Protein AF-A0A523H9K1-F1 (afdb_monomer_lite)

Structure (mmCIF, N/CA/C/O backbone):
data_AF-A0A523H9K1-F1
#
_entry.id   AF-A0A523H9K1-F1
#
loop_
_atom_site.group_PDB
_atom_site.id
_atom_site.type_symbol
_atom_site.label_atom_id
_atom_site.label_alt_id
_atom_site.label_comp_id
_atom_site.label_asym_id
_atom_site.label_entity_id
_atom_site.label_seq_id
_atom_site.pdbx_PDB_ins_code
_atom_site.Cartn_x
_atom_site.Cartn_y
_atom_site.Cartn_z
_atom_site.occupancy
_atom_site.B_iso_or_equiv
_atom_site.auth_seq_id
_atom_site.auth_comp_id
_atom_site.auth_asym_id
_atom_site.auth_atom_id
_atom_site.pdbx_PDB_model_num
ATOM 1 N N . MET A 1 1 ? -9.482 -15.934 22.998 1.00 37.91 1 MET A N 1
ATOM 2 C CA . MET A 1 1 ? -9.232 -15.288 24.306 1.00 37.91 1 MET A CA 1
ATOM 3 C C . MET A 1 1 ? -9.782 -13.873 24.257 1.00 37.91 1 MET A C 1
ATOM 5 O O . MET A 1 1 ? -9.399 -13.125 23.369 1.00 37.91 1 MET A O 1
ATOM 9 N N . SER A 1 2 ? -10.711 -13.541 25.151 1.00 44.50 2 SER A N 1
ATOM 10 C CA . SER A 1 2 ? -11.198 -12.172 25.348 1.00 44.50 2 SER A CA 1
ATOM 11 C C . SER A 1 2 ? -10.113 -11.378 26.080 1.00 44.50 2 SER A C 1
ATOM 13 O O . SER A 1 2 ? -9.703 -11.775 27.170 1.00 44.50 2 SER A O 1
ATOM 15 N N . SER A 1 3 ? -9.581 -10.317 25.472 1.00 56.16 3 SER A N 1
ATOM 16 C CA . SER A 1 3 ? -8.665 -9.404 26.158 1.00 56.16 3 SER A CA 1
ATOM 17 C C . SER A 1 3 ? -9.480 -8.418 26.989 1.00 56.16 3 SER A C 1
ATOM 19 O O . SER A 1 3 ? -10.321 -7.710 26.439 1.00 56.16 3 SER A O 1
ATOM 21 N N . ILE A 1 4 ? -9.211 -8.336 28.291 1.00 66.56 4 ILE A N 1
ATOM 22 C CA . ILE A 1 4 ? -9.834 -7.339 29.167 1.00 66.56 4 ILE A CA 1
ATOM 23 C C . ILE A 1 4 ? -9.355 -5.946 28.729 1.00 66.56 4 ILE A C 1
ATOM 25 O O . ILE A 1 4 ? -8.180 -5.612 28.902 1.00 66.56 4 ILE A O 1
ATOM 29 N N . GLN A 1 5 ? -10.248 -5.137 28.149 1.00 58.53 5 GLN A N 1
ATOM 30 C CA . GLN A 1 5 ? -9.988 -3.717 27.905 1.00 58.53 5 GLN A CA 1
ATOM 31 C C . GLN A 1 5 ? -9.951 -2.992 29.253 1.00 58.53 5 GLN A C 1
ATOM 33 O O . GLN A 1 5 ? -10.955 -2.923 29.952 1.00 58.53 5 GLN A O 1
ATOM 38 N N . ARG A 1 6 ? -8.777 -2.469 29.624 1.00 64.94 6 ARG A N 1
ATOM 39 C CA . ARG A 1 6 ? -8.580 -1.657 30.840 1.00 64.94 6 ARG A CA 1
ATOM 40 C C . ARG A 1 6 ? -8.845 -0.165 30.630 1.00 64.94 6 ARG A C 1
ATOM 42 O O . ARG A 1 6 ? -8.710 0.612 31.566 1.00 64.94 6 ARG A O 1
ATOM 49 N N . ASP A 1 7 ? -9.197 0.223 29.412 1.00 60.12 7 ASP A N 1
ATOM 50 C CA . ASP A 1 7 ? -9.451 1.611 29.055 1.00 60.12 7 ASP A CA 1
ATOM 51 C C . ASP A 1 7 ? -10.949 1.909 29.194 1.00 60.12 7 ASP A C 1
ATOM 53 O O . ASP A 1 7 ? -11.772 1.285 28.522 1.00 60.12 7 ASP A O 1
ATOM 57 N N . MET A 1 8 ? -11.294 2.821 30.109 1.00 65.56 8 MET A N 1
ATOM 58 C CA . MET A 1 8 ? -12.664 3.305 30.337 1.00 65.56 8 MET A CA 1
ATOM 59 C C . MET A 1 8 ? -12.955 4.596 29.563 1.00 65.56 8 MET A C 1
ATOM 61 O O . MET A 1 8 ? -14.013 5.202 29.748 1.00 65.56 8 MET A O 1
ATOM 65 N N . SER A 1 9 ? -12.029 5.059 28.718 1.00 65.62 9 SER A N 1
ATOM 66 C CA . SER A 1 9 ? -12.282 6.246 27.913 1.00 65.62 9 SER A CA 1
ATOM 67 C C . SER A 1 9 ? -13.370 5.970 26.866 1.00 65.62 9 SER A C 1
ATOM 69 O O . SER A 1 9 ? -13.303 5.033 26.072 1.00 65.62 9 SER A O 1
ATOM 71 N N . LEU A 1 10 ? -14.390 6.833 26.846 1.00 58.91 10 LEU A N 1
ATOM 72 C CA . LEU A 1 10 ? -15.459 6.819 25.835 1.00 58.91 10 LEU A CA 1
ATOM 73 C C . LEU A 1 10 ? -14.944 7.182 24.431 1.00 58.91 10 LEU A C 1
ATOM 75 O O . LEU A 1 10 ? -15.624 6.944 23.436 1.00 58.91 10 LEU A O 1
ATOM 79 N N . THR A 1 11 ? -13.751 7.776 24.351 1.00 59.38 11 THR A N 1
ATOM 80 C CA . THR A 1 11 ? -13.180 8.387 23.143 1.00 59.38 11 THR A CA 1
ATOM 81 C C . THR A 1 11 ? -11.864 7.753 22.690 1.00 59.38 11 THR A C 1
ATOM 83 O O . THR A 1 11 ? -11.429 8.008 21.570 1.00 59.38 11 THR A O 1
ATOM 86 N N . GLY A 1 12 ? -11.222 6.925 23.519 1.00 55.50 12 GLY A N 1
ATOM 87 C CA . GLY A 1 12 ? -9.877 6.403 23.284 1.00 55.50 12 GLY A CA 1
ATOM 88 C C . GLY A 1 12 ? -9.850 4.883 23.278 1.00 55.50 12 GLY A C 1
ATOM 89 O O . GLY A 1 12 ? -9.280 4.257 24.162 1.00 55.50 12 GLY A O 1
ATOM 90 N N . GLN A 1 13 ? -10.433 4.249 22.261 1.00 58.28 13 GLN A N 1
ATOM 91 C CA . GLN A 1 13 ? -10.056 2.858 22.021 1.00 58.28 13 GLN A CA 1
ATOM 92 C C . GLN A 1 13 ? -8.597 2.829 21.543 1.00 58.28 13 GLN A C 1
ATOM 94 O O . GLN A 1 13 ? -8.240 3.618 20.661 1.00 58.28 13 GLN A O 1
ATOM 99 N N . PRO A 1 14 ? -7.752 1.925 22.077 1.00 54.91 14 PRO A N 1
ATOM 100 C CA . PRO A 1 14 ? -6.404 1.736 21.566 1.00 54.91 14 PRO A CA 1
ATOM 101 C C . PRO A 1 14 ? -6.457 1.543 20.047 1.00 54.91 14 PRO A C 1
ATOM 103 O O . PRO A 1 14 ? -7.378 0.870 19.566 1.00 54.91 14 PRO A O 1
ATOM 106 N N . PRO A 1 15 ? -5.501 2.094 19.274 1.00 58.69 15 PRO A N 1
ATOM 107 C CA . PRO A 1 15 ? -5.460 1.883 17.836 1.00 58.69 15 PRO A CA 1
ATOM 108 C C . PRO A 1 15 ? -5.543 0.385 17.566 1.00 58.69 15 PRO A C 1
ATOM 110 O O . PRO A 1 15 ? -4.668 -0.373 17.989 1.00 58.69 15 PRO A O 1
ATOM 113 N N . LYS A 1 16 ? -6.626 -0.056 16.916 1.00 68.38 16 LYS A N 1
ATOM 114 C CA . LYS A 1 16 ? -6.817 -1.473 16.623 1.00 68.38 16 LYS A CA 1
ATOM 115 C C . LYS A 1 16 ? -5.629 -1.921 15.780 1.00 68.38 16 LYS A C 1
ATOM 117 O O . LYS A 1 16 ? -5.443 -1.437 14.663 1.00 68.38 16 LYS A O 1
ATOM 122 N N . SER A 1 17 ? -4.797 -2.782 16.357 1.00 76.81 17 SER A N 1
ATOM 123 C CA . SER A 1 17 ? -3.600 -3.277 15.694 1.00 76.81 17 SER A CA 1
ATOM 124 C C . SER A 1 17 ? -3.986 -3.988 14.400 1.00 76.81 17 SER A C 1
ATOM 126 O O . SER A 1 17 ? -5.057 -4.595 14.295 1.00 76.81 17 SER A O 1
ATOM 128 N N . LEU A 1 18 ? -3.116 -3.891 13.393 1.00 85.94 18 LEU A N 1
ATOM 129 C CA . LEU A 1 18 ? -3.337 -4.598 12.139 1.00 85.94 18 LEU A CA 1
ATOM 130 C C . LEU A 1 18 ? -3.347 -6.102 12.406 1.00 85.94 18 LEU A C 1
ATOM 132 O O . LEU A 1 18 ? -2.424 -6.637 13.032 1.00 85.94 18 LEU A O 1
ATOM 136 N N . ASN A 1 19 ? -4.368 -6.787 11.898 1.00 89.75 19 ASN A N 1
ATOM 137 C CA . ASN A 1 19 ? -4.377 -8.244 11.912 1.00 89.75 19 ASN A CA 1
ATOM 138 C C . ASN A 1 19 ? -3.357 -8.801 10.902 1.00 89.75 19 ASN A C 1
ATOM 140 O O . ASN A 1 19 ? -2.815 -8.077 10.064 1.00 89.75 19 ASN A O 1
ATOM 144 N N . THR A 1 20 ? -3.075 -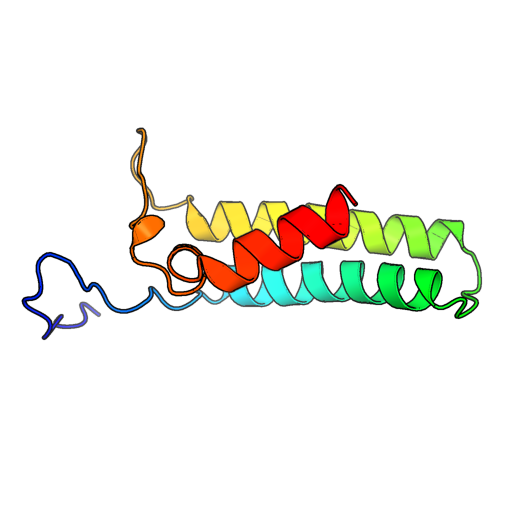10.100 10.981 1.00 92.25 20 THR A N 1
ATOM 145 C CA . THR A 1 20 ? -2.078 -10.749 10.118 1.00 92.25 20 THR A CA 1
ATOM 146 C C . THR A 1 20 ? -2.395 -10.569 8.630 1.00 92.25 20 THR A C 1
ATOM 148 O O . THR A 1 20 ? -1.496 -10.267 7.850 1.00 92.25 20 THR A O 1
ATOM 151 N N . THR A 1 21 ? -3.670 -10.659 8.238 1.00 93.69 21 THR A N 1
ATOM 152 C CA . THR A 1 21 ? -4.112 -10.447 6.851 1.00 93.69 21 THR A CA 1
ATOM 153 C C . THR A 1 21 ? -3.806 -9.035 6.366 1.00 93.69 21 THR A C 1
ATOM 155 O O . THR A 1 21 ? -3.242 -8.869 5.291 1.00 93.69 21 THR A O 1
ATOM 158 N N . GLN A 1 22 ? -4.122 -8.019 7.169 1.00 94.31 22 GLN A N 1
ATOM 159 C CA . GLN A 1 22 ? -3.832 -6.623 6.859 1.00 94.31 22 GLN A CA 1
ATOM 160 C C . GLN A 1 22 ? -2.330 -6.370 6.761 1.00 94.31 22 GLN A C 1
ATOM 162 O O . GLN A 1 22 ? -1.911 -5.676 5.848 1.00 94.31 22 GLN A O 1
ATOM 167 N N . LYS A 1 23 ? -1.509 -6.966 7.635 1.00 95.56 23 LYS A N 1
ATOM 168 C CA . LYS A 1 23 ? -0.044 -6.839 7.554 1.00 95.56 23 LYS A CA 1
ATOM 169 C C . LYS A 1 23 ? 0.505 -7.394 6.239 1.00 95.56 23 LYS A C 1
ATOM 171 O O . LYS A 1 23 ? 1.262 -6.703 5.565 1.00 95.56 23 LYS A O 1
ATOM 176 N N . ILE A 1 24 ? 0.095 -8.606 5.858 1.00 96.62 24 ILE A N 1
ATOM 177 C CA . ILE A 1 24 ? 0.504 -9.232 4.589 1.00 96.62 24 ILE A CA 1
ATOM 178 C C . ILE A 1 24 ? 0.040 -8.377 3.405 1.00 96.62 24 ILE A C 1
ATOM 180 O O . ILE A 1 24 ? 0.817 -8.096 2.496 1.00 96.62 24 ILE A O 1
ATOM 184 N N . ALA A 1 25 ? -1.209 -7.915 3.447 1.00 97.19 25 ALA A N 1
ATOM 185 C CA . ALA A 1 25 ? -1.788 -7.069 2.415 1.00 97.19 25 ALA A CA 1
ATOM 186 C C . ALA A 1 25 ? -1.052 -5.727 2.268 1.00 97.19 25 ALA A C 1
ATOM 188 O O . ALA A 1 25 ? -0.793 -5.287 1.149 1.00 97.19 25 ALA A O 1
ATOM 189 N N . THR A 1 26 ? -0.666 -5.100 3.384 1.00 96.62 26 THR A N 1
ATOM 190 C CA . THR A 1 26 ? 0.134 -3.871 3.390 1.00 96.62 26 THR A CA 1
ATOM 191 C C . THR A 1 26 ? 1.513 -4.105 2.790 1.00 96.62 26 THR A C 1
ATOM 193 O O . THR A 1 26 ? 1.932 -3.304 1.963 1.00 96.62 26 THR A O 1
ATOM 196 N N . ILE A 1 27 ? 2.205 -5.192 3.150 1.00 97.44 27 ILE A N 1
ATOM 197 C CA . ILE A 1 27 ? 3.515 -5.517 2.564 1.00 97.44 27 ILE A CA 1
ATOM 198 C C . ILE A 1 27 ? 3.382 -5.684 1.048 1.00 97.44 27 ILE A C 1
ATOM 200 O O . ILE A 1 27 ? 4.116 -5.038 0.309 1.00 97.44 27 ILE A O 1
ATOM 204 N N . LEU A 1 28 ? 2.400 -6.465 0.588 1.00 97.69 28 LEU A N 1
ATOM 205 C CA . LEU A 1 28 ? 2.154 -6.691 -0.837 1.00 97.69 28 LEU A CA 1
ATOM 206 C C . LEU A 1 28 ? 1.880 -5.382 -1.598 1.00 97.69 28 LEU A C 1
ATOM 208 O O . LEU A 1 28 ? 2.488 -5.126 -2.637 1.00 97.69 28 LEU A O 1
ATOM 212 N N . GLY A 1 29 ? 0.995 -4.536 -1.063 1.00 97.38 29 GLY A N 1
ATOM 213 C CA . GLY A 1 29 ? 0.677 -3.243 -1.667 1.00 97.38 29 GLY A CA 1
ATOM 214 C C . GLY A 1 29 ? 1.876 -2.290 -1.685 1.00 97.38 29 GLY A C 1
ATOM 215 O O . GLY A 1 29 ? 2.116 -1.623 -2.691 1.00 97.38 29 GLY A O 1
ATOM 216 N N . LEU A 1 30 ? 2.670 -2.265 -0.609 1.00 97.38 30 LEU A N 1
ATOM 217 C CA . LEU A 1 30 ? 3.892 -1.462 -0.531 1.00 97.38 30 LEU A CA 1
ATOM 218 C C . LEU A 1 30 ? 4.973 -1.954 -1.494 1.00 97.38 30 LEU A C 1
ATOM 220 O O . LEU A 1 30 ? 5.689 -1.124 -2.043 1.00 97.38 30 LEU A O 1
ATOM 224 N N . THR A 1 31 ? 5.081 -3.260 -1.751 1.00 97.50 31 THR A N 1
ATOM 225 C CA . THR A 1 31 ? 5.993 -3.787 -2.776 1.00 97.50 31 THR A CA 1
ATOM 226 C C . THR A 1 31 ? 5.612 -3.277 -4.166 1.00 97.50 31 THR A C 1
ATOM 228 O O . THR A 1 31 ? 6.481 -2.803 -4.895 1.00 97.50 31 THR A O 1
ATOM 231 N N . GLY A 1 32 ? 4.322 -3.304 -4.519 1.00 97.00 32 GLY A N 1
ATOM 232 C CA . GLY A 1 32 ? 3.842 -2.741 -5.786 1.00 97.00 32 GLY A CA 1
ATOM 233 C C . GLY A 1 32 ? 4.123 -1.240 -5.903 1.00 97.00 32 GLY A C 1
ATOM 234 O O . GLY A 1 32 ? 4.653 -0.783 -6.914 1.00 97.00 32 GLY A O 1
ATOM 235 N N . LEU A 1 33 ? 3.850 -0.479 -4.838 1.00 97.69 33 LEU A N 1
ATOM 236 C CA . LEU A 1 33 ? 4.136 0.957 -4.791 1.00 97.69 33 LEU A CA 1
ATOM 237 C C . LEU A 1 33 ? 5.638 1.261 -4.891 1.00 97.69 33 LEU A C 1
ATOM 239 O O . LEU A 1 33 ? 6.024 2.192 -5.592 1.00 97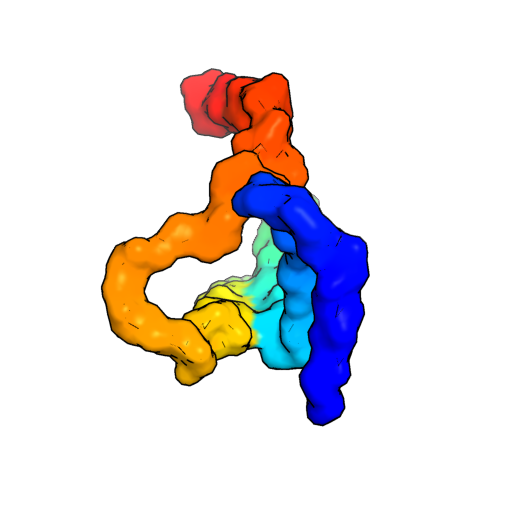.69 33 LEU A O 1
ATOM 243 N N . ALA A 1 34 ? 6.488 0.480 -4.222 1.00 97.50 34 ALA A N 1
ATOM 244 C CA . ALA 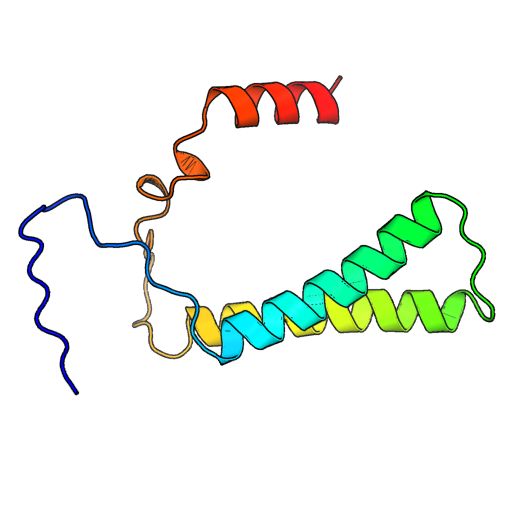A 1 34 ? 7.935 0.658 -4.265 1.00 97.50 34 ALA A CA 1
ATOM 245 C C . ALA A 1 34 ? 8.470 0.517 -5.694 1.00 97.50 34 ALA A C 1
ATOM 247 O O . ALA A 1 34 ? 9.277 1.337 -6.118 1.00 97.50 34 ALA A O 1
ATOM 248 N N . ILE A 1 35 ? 7.974 -0.456 -6.465 1.00 96.88 35 ILE A N 1
ATOM 249 C CA . ILE A 1 35 ? 8.355 -0.623 -7.877 1.00 96.88 35 ILE A CA 1
ATOM 250 C C . ILE A 1 35 ? 7.991 0.628 -8.689 1.00 96.88 35 ILE A C 1
ATOM 252 O O . ILE A 1 35 ? 8.822 1.121 -9.451 1.00 96.88 35 ILE A O 1
ATOM 256 N N . LEU A 1 36 ? 6.786 1.179 -8.496 1.00 96.88 36 LEU A N 1
ATOM 257 C CA . LEU A 1 36 ? 6.361 2.405 -9.185 1.00 96.88 36 LEU A CA 1
ATOM 258 C C . LEU A 1 36 ? 7.210 3.618 -8.792 1.00 96.88 36 LEU A C 1
ATOM 260 O O . LEU A 1 36 ? 7.561 4.416 -9.657 1.00 96.88 36 LEU A O 1
ATOM 264 N N . LEU A 1 37 ? 7.568 3.748 -7.512 1.00 96.88 37 LEU A N 1
ATOM 265 C CA . LEU A 1 37 ? 8.437 4.828 -7.042 1.00 96.88 37 LEU A CA 1
ATOM 266 C C . LEU A 1 37 ? 9.836 4.725 -7.650 1.00 96.88 37 LEU A C 1
ATOM 268 O O . LEU A 1 37 ? 10.336 5.715 -8.173 1.00 96.88 37 LEU A O 1
ATOM 272 N N . LEU A 1 38 ? 10.447 3.537 -7.637 1.00 96.81 38 LEU A N 1
ATOM 273 C CA . LEU A 1 38 ? 11.759 3.310 -8.252 1.00 96.81 38 LEU A CA 1
ATOM 274 C C . LEU A 1 38 ? 11.733 3.657 -9.749 1.00 96.81 38 LEU A C 1
ATOM 276 O O . LEU A 1 38 ? 12.628 4.349 -10.231 1.00 96.81 38 LEU A O 1
ATOM 280 N N . ALA A 1 39 ? 10.678 3.253 -10.464 1.00 95.25 39 ALA A N 1
ATOM 281 C CA . ALA A 1 39 ? 10.493 3.612 -11.869 1.00 95.25 39 ALA A CA 1
ATOM 282 C C . ALA A 1 39 ? 10.316 5.132 -12.065 1.00 95.25 39 ALA A C 1
ATOM 284 O O . ALA A 1 39 ? 10.877 5.700 -13.000 1.00 95.25 39 ALA A O 1
ATOM 285 N N . GLY A 1 40 ? 9.596 5.809 -11.162 1.00 94.06 40 GLY A N 1
ATOM 286 C CA . GLY A 1 40 ? 9.455 7.270 -11.148 1.00 94.06 40 GLY A CA 1
ATOM 287 C C . GLY A 1 40 ? 10.775 8.011 -10.898 1.00 94.06 40 GLY A C 1
ATOM 288 O O . GLY A 1 40 ? 10.985 9.096 -11.434 1.00 94.06 40 GLY A O 1
ATOM 289 N N . PHE A 1 41 ? 11.704 7.395 -10.162 1.00 96.56 41 PHE A N 1
ATOM 290 C CA . PHE A 1 41 ? 13.080 7.873 -9.985 1.00 96.56 41 PHE A CA 1
ATOM 291 C C . PHE A 1 41 ? 14.032 7.450 -11.119 1.00 96.56 41 PHE A C 1
ATOM 293 O O . PHE A 1 41 ? 15.248 7.508 -10.951 1.00 96.56 41 PHE A O 1
ATOM 300 N N . ASN A 1 42 ? 13.503 7.068 -12.287 1.00 93.69 42 ASN A N 1
ATOM 301 C CA . ASN A 1 42 ? 14.266 6.676 -13.478 1.00 93.69 42 ASN A CA 1
ATOM 302 C C . ASN A 1 42 ? 15.163 5.436 -13.296 1.00 93.69 42 ASN A C 1
ATOM 304 O O . ASN A 1 42 ? 16.136 5.262 -14.029 1.00 93.69 42 ASN A O 1
ATOM 308 N N . ILE A 1 43 ? 14.838 4.538 -12.361 1.00 95.44 43 ILE A N 1
ATOM 309 C CA . ILE A 1 43 ? 15.484 3.221 -12.312 1.00 95.44 43 ILE A CA 1
ATOM 310 C C . ILE A 1 43 ? 14.918 2.371 -13.448 1.00 95.44 43 ILE A C 1
ATOM 312 O O . ILE A 1 43 ? 13.710 2.135 -13.520 1.00 95.44 43 ILE A O 1
ATOM 316 N N . ASP A 1 44 ? 15.794 1.926 -14.349 1.00 93.31 44 ASP A N 1
ATOM 317 C CA . ASP A 1 44 ? 15.375 1.188 -15.535 1.00 93.31 44 ASP A CA 1
ATOM 318 C C . ASP A 1 44 ? 15.127 -0.289 -15.205 1.00 93.31 44 ASP A C 1
ATOM 320 O O . ASP A 1 44 ? 15.981 -0.984 -14.649 1.00 93.31 44 ASP A O 1
ATOM 324 N N . PHE A 1 45 ? 13.937 -0.770 -15.561 1.00 94.19 45 PHE A N 1
ATOM 325 C CA . PHE A 1 45 ? 13.523 -2.152 -15.356 1.00 94.19 45 PHE A CA 1
ATOM 326 C C . PHE A 1 45 ? 13.470 -2.897 -16.697 1.00 94.19 45 PHE A C 1
ATOM 328 O O . PHE A 1 45 ? 12.853 -2.409 -17.654 1.00 94.19 45 PHE A O 1
ATOM 335 N N . PRO A 1 46 ? 14.043 -4.111 -16.788 1.00 93.50 46 PRO A N 1
ATOM 336 C CA . PRO A 1 46 ? 13.926 -4.935 -17.986 1.00 93.50 46 PRO A CA 1
ATOM 337 C C . PRO A 1 46 ? 12.476 -5.394 -18.157 1.00 93.50 46 PRO A C 1
ATOM 339 O O . PRO A 1 46 ? 11.853 -5.805 -17.187 1.00 93.50 46 PRO A O 1
ATOM 342 N N . ASN A 1 47 ? 11.936 -5.384 -19.378 1.00 94.12 47 ASN A N 1
ATOM 343 C CA . ASN A 1 47 ? 10.533 -5.739 -19.650 1.00 94.12 47 ASN A CA 1
ATOM 344 C C . ASN A 1 47 ? 9.526 -4.871 -18.869 1.00 94.12 47 ASN A C 1
ATOM 346 O O . ASN A 1 47 ? 8.742 -5.365 -18.056 1.00 94.12 47 ASN A O 1
ATOM 350 N N . LYS A 1 48 ? 9.518 -3.563 -19.157 1.00 93.81 48 LYS A N 1
ATOM 351 C CA . LYS A 1 48 ? 8.675 -2.542 -18.501 1.00 93.81 48 LYS A CA 1
ATOM 352 C C . LYS A 1 48 ? 7.200 -2.946 -18.344 1.00 93.81 48 LYS A C 1
ATOM 354 O O . LYS A 1 48 ? 6.611 -2.709 -17.296 1.00 93.81 48 LYS A O 1
ATOM 359 N N . VAL A 1 49 ? 6.620 -3.610 -19.349 1.00 96.31 49 VAL A N 1
ATOM 360 C CA . VAL A 1 49 ? 5.223 -4.086 -19.319 1.00 96.31 49 VAL A CA 1
ATOM 361 C C . VAL A 1 49 ? 4.986 -5.102 -18.197 1.00 96.31 49 VAL A C 1
ATOM 363 O O . VAL A 1 49 ? 3.977 -5.020 -17.497 1.00 96.31 49 VAL A O 1
ATOM 366 N N . VAL A 1 50 ? 5.918 -6.035 -17.987 1.00 97.12 50 VAL A N 1
ATOM 367 C CA . VAL A 1 50 ? 5.800 -7.075 -16.955 1.00 97.12 50 VAL A CA 1
ATOM 368 C C . VAL A 1 50 ? 5.871 -6.447 -15.567 1.00 97.12 50 VAL A C 1
ATOM 370 O O . VAL A 1 50 ? 5.011 -6.719 -14.732 1.00 97.12 50 VAL A O 1
ATOM 373 N N . TRP A 1 51 ? 6.840 -5.557 -15.337 1.00 96.94 51 TRP A N 1
ATOM 374 C CA . TRP A 1 51 ? 6.983 -4.870 -14.051 1.00 96.94 51 TRP A CA 1
ATOM 375 C C . TRP A 1 51 ? 5.813 -3.954 -13.733 1.00 96.94 51 TRP A C 1
ATOM 377 O O . TRP A 1 51 ? 5.338 -3.958 -12.600 1.00 96.94 51 TRP A O 1
ATOM 387 N N . LEU A 1 52 ? 5.306 -3.219 -14.725 1.00 97.06 52 LEU A N 1
ATOM 388 C CA . LEU A 1 52 ? 4.116 -2.394 -14.552 1.00 97.06 52 LEU A CA 1
ATOM 389 C C . LEU A 1 52 ? 2.902 -3.255 -14.185 1.00 97.06 52 LEU A C 1
ATOM 391 O O . LEU A 1 52 ? 2.207 -2.964 -13.214 1.00 97.06 52 LEU A O 1
ATOM 395 N N . THR A 1 53 ? 2.680 -4.348 -14.919 1.00 97.94 53 THR A N 1
ATOM 396 C CA . THR A 1 53 ? 1.568 -5.272 -14.653 1.00 97.94 53 THR A CA 1
ATOM 397 C C . THR A 1 53 ? 1.682 -5.876 -13.256 1.00 97.94 53 THR A C 1
ATOM 399 O O . THR A 1 53 ? 0.700 -5.898 -12.513 1.00 97.94 53 THR A O 1
ATOM 402 N N . PHE A 1 54 ? 2.878 -6.316 -12.862 1.00 97.75 54 PHE A N 1
ATOM 403 C CA . PHE A 1 54 ? 3.129 -6.858 -11.530 1.00 97.75 54 PHE A CA 1
ATOM 404 C C . PHE A 1 54 ? 2.876 -5.817 -10.434 1.00 97.75 54 PHE A C 1
ATOM 406 O O . PHE A 1 54 ? 2.168 -6.109 -9.472 1.00 97.75 54 PHE A O 1
ATOM 413 N N . ALA A 1 55 ? 3.388 -4.594 -10.595 1.00 97.69 55 ALA A N 1
ATOM 414 C CA . ALA A 1 55 ? 3.219 -3.519 -9.625 1.00 97.69 55 ALA A CA 1
ATOM 415 C C . ALA A 1 55 ? 1.742 -3.161 -9.414 1.00 97.69 55 ALA A C 1
ATOM 417 O O . ALA A 1 55 ? 1.283 -3.103 -8.271 1.00 97.69 55 ALA A O 1
ATOM 418 N N . LEU A 1 56 ? 0.988 -2.991 -10.505 1.00 98.12 56 LEU A N 1
ATOM 419 C CA . LEU A 1 56 ? -0.445 -2.695 -10.450 1.00 98.12 56 LEU A CA 1
ATOM 420 C C . LEU A 1 56 ? -1.229 -3.854 -9.830 1.00 98.12 56 LEU A C 1
ATOM 422 O O . LEU A 1 56 ? -2.036 -3.636 -8.930 1.00 98.12 56 LEU A O 1
ATOM 426 N N . THR A 1 57 ? -0.944 -5.093 -10.236 1.00 98.31 57 THR A N 1
ATOM 427 C CA . THR A 1 57 ? -1.637 -6.275 -9.700 1.00 98.31 57 THR A CA 1
ATOM 428 C C . THR A 1 57 ? -1.360 -6.459 -8.207 1.00 98.31 57 THR A C 1
ATOM 430 O O . THR A 1 57 ? -2.287 -6.741 -7.443 1.00 98.31 57 THR A O 1
ATOM 433 N N . ALA A 1 58 ? -0.115 -6.260 -7.764 1.00 98.06 58 ALA A N 1
ATOM 434 C CA . ALA A 1 58 ? 0.260 -6.315 -6.353 1.00 98.06 58 ALA A CA 1
ATOM 435 C C . ALA A 1 58 ? -0.444 -5.220 -5.534 1.00 98.06 58 ALA A C 1
ATOM 437 O O . ALA A 1 58 ? -0.999 -5.515 -4.473 1.00 98.06 58 ALA A O 1
ATOM 438 N N . LEU A 1 59 ? -0.500 -3.986 -6.048 1.00 97.62 59 LEU A N 1
ATOM 439 C CA . LEU A 1 59 ? -1.230 -2.877 -5.426 1.00 97.62 59 LEU A CA 1
ATOM 440 C C . LEU A 1 59 ? -2.722 -3.187 -5.285 1.00 97.62 59 LEU A C 1
ATOM 442 O O . LEU A 1 59 ? -3.257 -3.145 -4.177 1.00 97.62 59 LEU A O 1
ATOM 446 N N . THR A 1 60 ? -3.386 -3.549 -6.383 1.00 98.12 60 THR A N 1
ATOM 447 C CA . THR A 1 60 ? -4.823 -3.850 -6.393 1.00 98.12 60 THR A CA 1
ATOM 448 C C . THR A 1 60 ? -5.151 -5.017 -5.465 1.00 98.12 60 THR A C 1
ATOM 450 O O . THR A 1 60 ? -6.057 -4.918 -4.635 1.00 98.12 60 THR A O 1
AT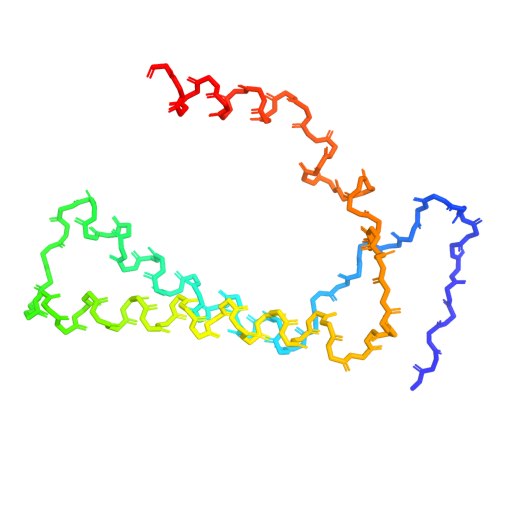OM 453 N N . THR A 1 61 ? -4.380 -6.103 -5.541 1.00 98.00 61 THR A N 1
ATOM 454 C CA . THR A 1 61 ? -4.587 -7.288 -4.696 1.00 98.00 61 THR A CA 1
ATOM 455 C C . THR A 1 61 ? -4.349 -6.968 -3.222 1.00 98.00 61 THR A C 1
ATOM 457 O O . THR A 1 61 ? -5.142 -7.373 -2.370 1.00 98.00 61 THR A O 1
ATOM 460 N N . GLY A 1 62 ? -3.307 -6.190 -2.910 1.00 97.88 62 GLY A N 1
ATOM 461 C CA . GLY A 1 62 ? -3.027 -5.705 -1.560 1.00 97.88 62 GLY A CA 1
ATOM 462 C C . GLY A 1 62 ? -4.175 -4.868 -0.994 1.00 97.88 62 GLY A C 1
ATOM 463 O O . GLY A 1 62 ? -4.624 -5.121 0.122 1.00 97.88 62 GLY A O 1
ATOM 464 N N . ILE A 1 63 ? -4.726 -3.931 -1.771 1.00 97.19 63 ILE A N 1
ATOM 465 C CA . ILE A 1 63 ? -5.864 -3.098 -1.345 1.00 97.19 63 ILE A CA 1
ATOM 466 C C . ILE A 1 63 ? -7.098 -3.962 -1.053 1.00 97.19 63 ILE A C 1
ATOM 468 O O . ILE A 1 63 ? -7.712 -3.823 0.009 1.00 97.19 63 ILE A O 1
ATOM 472 N N . ILE A 1 64 ? -7.441 -4.890 -1.953 1.00 97.62 64 ILE A N 1
ATOM 473 C CA . ILE A 1 64 ? -8.607 -5.772 -1.791 1.00 97.62 64 ILE A CA 1
ATOM 474 C C . ILE A 1 64 ? -8.443 -6.676 -0.561 1.00 97.62 64 ILE A C 1
ATOM 476 O O . ILE A 1 64 ? -9.362 -6.787 0.256 1.00 97.62 64 ILE A O 1
ATOM 480 N N . LEU A 1 65 ? -7.272 -7.296 -0.382 1.00 97.12 65 LEU A N 1
ATOM 481 C CA . LEU A 1 65 ? -6.980 -8.137 0.785 1.00 97.12 65 LEU A CA 1
ATOM 482 C C . LEU A 1 65 ? -7.030 -7.342 2.090 1.00 97.12 65 LEU A C 1
ATOM 484 O O . LEU A 1 65 ? -7.576 -7.829 3.085 1.00 97.12 65 LEU A O 1
ATOM 488 N N . PHE A 1 66 ? -6.500 -6.119 2.092 1.00 95.75 66 PHE A N 1
ATOM 489 C CA . PHE A 1 66 ? -6.542 -5.245 3.258 1.00 95.75 66 PHE A CA 1
ATOM 490 C C . PHE A 1 66 ? -7.988 -4.898 3.625 1.00 95.75 66 PHE A C 1
ATOM 492 O O . PHE A 1 66 ? -8.376 -5.030 4.790 1.00 95.75 66 PHE A O 1
ATOM 499 N N . ALA A 1 67 ? -8.805 -4.526 2.634 1.00 93.69 67 ALA A N 1
ATOM 500 C CA . ALA A 1 67 ? -10.223 -4.236 2.822 1.00 93.69 67 ALA A CA 1
ATOM 501 C C . ALA A 1 67 ? -10.973 -5.460 3.368 1.00 93.69 67 ALA A C 1
ATOM 503 O O . ALA A 1 67 ? -11.678 -5.357 4.373 1.00 93.69 67 ALA A O 1
ATOM 504 N N . LYS A 1 68 ? -10.748 -6.648 2.797 1.00 93.50 68 LYS A N 1
ATOM 505 C CA . LYS A 1 68 ? -11.327 -7.897 3.312 1.00 93.50 68 LYS A CA 1
ATOM 506 C C . LYS A 1 68 ? -10.920 -8.149 4.768 1.00 93.50 68 LYS A C 1
ATOM 508 O O . LYS A 1 68 ? -11.768 -8.468 5.601 1.00 93.50 68 LYS A O 1
ATOM 513 N N . GLY A 1 69 ? -9.646 -7.949 5.106 1.00 91.94 69 GLY A N 1
ATOM 514 C CA . GLY A 1 69 ? -9.151 -8.054 6.480 1.00 91.94 69 GLY A CA 1
ATOM 515 C C . GLY A 1 69 ? -9.745 -7.011 7.436 1.00 91.94 69 GLY A C 1
ATOM 516 O O . GLY A 1 69 ? -9.845 -7.279 8.631 1.00 91.94 69 GLY A O 1
ATOM 517 N N . ALA A 1 70 ? -10.147 -5.838 6.939 1.00 89.31 70 ALA A N 1
ATOM 518 C CA . ALA A 1 70 ? -10.765 -4.771 7.730 1.00 89.31 70 ALA A CA 1
ATOM 519 C C . ALA A 1 70 ? -12.265 -4.976 7.977 1.00 89.31 70 ALA A C 1
ATOM 521 O O . ALA A 1 70 ? -12.743 -4.668 9.074 1.00 89.31 70 ALA A O 1
ATOM 522 N N . TYR A 1 71 ? -12.986 -5.503 6.986 1.00 88.75 71 TYR A N 1
ATOM 523 C CA . TYR A 1 71 ? -14.450 -5.481 6.974 1.00 88.75 71 TYR A CA 1
ATOM 524 C C . TYR A 1 71 ? -15.127 -6.854 7.094 1.00 88.75 71 TYR A C 1
ATOM 526 O O . TYR A 1 71 ? -16.292 -6.895 7.461 1.00 88.75 71 TYR A O 1
ATOM 534 N N . SER A 1 72 ? -14.431 -7.976 6.873 1.00 86.38 72 SER A N 1
ATOM 535 C CA . SER A 1 72 ? -15.053 -9.323 6.842 1.00 86.38 72 SER A CA 1
ATOM 536 C C . SER A 1 72 ? -15.807 -9.756 8.108 1.00 86.38 72 SER A C 1
ATOM 538 O O . SER A 1 72 ? -16.686 -10.602 8.019 1.00 86.38 72 SER A O 1
ATOM 540 N N . GLY A 1 73 ? -15.480 -9.200 9.278 1.00 82.31 73 GLY A N 1
ATOM 541 C CA . GLY A 1 73 ? -16.170 -9.477 10.547 1.00 82.31 73 GLY A CA 1
ATOM 542 C C . GLY A 1 73 ? -17.025 -8.316 11.058 1.00 82.31 73 GLY A C 1
ATOM 543 O O . GLY A 1 73 ? -17.362 -8.281 12.240 1.00 82.31 73 GLY A O 1
ATOM 544 N N . GLN A 1 74 ? -17.296 -7.313 10.221 1.00 82.88 74 GLN A N 1
ATOM 545 C CA . GLN A 1 74 ? -18.086 -6.145 10.598 1.00 82.88 74 GLN A CA 1
ATOM 546 C C . GLN A 1 74 ? -19.548 -6.350 10.200 1.00 82.88 74 GLN A C 1
ATOM 548 O O . GLN A 1 74 ? -19.828 -6.729 9.071 1.00 82.88 74 GLN A O 1
ATOM 553 N N . LEU A 1 75 ? -20.480 -6.039 11.110 1.00 82.31 75 LEU A N 1
ATOM 554 C CA . LEU A 1 75 ? -21.903 -5.929 10.752 1.00 82.31 75 LEU A CA 1
ATOM 555 C C . LEU A 1 75 ? -22.101 -4.849 9.682 1.00 82.31 75 LEU A C 1
ATOM 557 O O . LEU A 1 75 ? -21.395 -3.832 9.712 1.00 82.31 75 LEU A O 1
ATOM 561 N N . GLU A 1 76 ? -23.091 -5.059 8.824 1.00 81.31 76 GLU A N 1
ATOM 562 C CA . GLU A 1 76 ? -23.526 -4.126 7.787 1.00 81.31 76 GLU A CA 1
ATOM 563 C C . GLU A 1 76 ? -23.974 -2.775 8.386 1.00 81.31 76 GLU A C 1
ATOM 565 O O . GLU A 1 76 ? -24.425 -2.703 9.532 1.00 81.31 76 GLU A O 1
ATOM 570 N N . GLY A 1 77 ? -23.806 -1.685 7.627 1.00 82.50 77 GLY A N 1
ATOM 571 C CA . GLY A 1 77 ? -24.191 -0.321 8.021 1.00 82.50 77 GLY A CA 1
ATOM 572 C C . GLY A 1 77 ? -23.062 0.717 7.934 1.00 82.50 77 GLY A C 1
ATOM 573 O O . GLY A 1 77 ? -21.881 0.379 7.823 1.00 82.50 77 GLY A O 1
ATOM 574 N N . ILE A 1 78 ? -23.424 2.007 7.990 1.00 73.06 78 ILE A N 1
ATOM 575 C CA . ILE A 1 78 ? -22.469 3.129 7.947 1.00 73.06 78 ILE A CA 1
ATOM 576 C C . ILE A 1 78 ? -21.720 3.196 9.280 1.00 73.06 78 ILE A C 1
ATOM 578 O O . ILE A 1 78 ? -22.272 3.595 10.306 1.00 73.06 78 ILE A O 1
ATOM 582 N N . LYS A 1 79 ? -20.442 2.812 9.265 1.00 72.56 79 LYS A N 1
ATOM 583 C CA . LYS A 1 79 ? -19.567 2.841 10.441 1.00 72.56 79 LYS A CA 1
ATOM 584 C C . LYS A 1 79 ? -18.374 3.746 10.197 1.00 72.56 79 LYS A C 1
ATOM 586 O O . LYS A 1 79 ? -17.594 3.536 9.276 1.00 72.56 79 LYS A O 1
ATOM 591 N N . ASN A 1 80 ? -18.181 4.699 11.101 1.00 72.81 80 ASN A N 1
ATOM 592 C CA . ASN A 1 80 ? -17.019 5.583 11.096 1.00 72.81 80 ASN A CA 1
ATOM 593 C C . ASN A 1 80 ? -15.724 4.880 11.562 1.00 72.81 80 ASN A C 1
ATOM 595 O O . ASN A 1 80 ? -14.642 5.420 11.388 1.00 72.81 80 ASN A O 1
ATOM 599 N N . ASN A 1 81 ? -15.785 3.680 12.162 1.00 78.81 81 ASN A N 1
ATOM 600 C CA . ASN A 1 81 ? -14.604 2.935 12.647 1.00 78.81 81 ASN A CA 1
ATOM 601 C C . ASN A 1 81 ? -13.590 3.802 13.429 1.00 78.81 81 ASN A C 1
ATOM 603 O O . ASN A 1 81 ? -12.377 3.599 13.329 1.00 78.81 81 ASN A O 1
ATOM 607 N N . GLY A 1 82 ? -14.094 4.810 14.151 1.00 74.50 82 GLY A N 1
ATOM 608 C CA . GLY A 1 82 ? -13.293 5.783 14.888 1.00 74.50 82 GLY A CA 1
ATOM 609 C C . GLY A 1 82 ? -12.248 6.523 14.048 1.00 74.50 82 GLY A C 1
ATOM 610 O O . GLY A 1 82 ? -11.199 6.858 14.588 1.00 74.50 82 GLY A O 1
ATOM 611 N N . VAL A 1 83 ? -12.476 6.759 12.747 1.00 77.94 83 VAL A N 1
ATOM 612 C CA . VAL A 1 83 ? -11.478 7.377 11.852 1.00 77.94 83 VAL A CA 1
ATOM 613 C C . VAL A 1 83 ? -10.993 8.725 12.389 1.00 77.94 83 VAL A C 1
ATOM 615 O O . VAL A 1 83 ? -9.789 8.951 12.409 1.00 77.94 83 VAL A O 1
ATOM 618 N N . TRP A 1 84 ? -11.879 9.561 12.938 1.00 74.62 84 TRP A N 1
ATOM 619 C CA . TRP A 1 84 ? -11.503 10.849 13.547 1.00 74.62 84 TRP A CA 1
ATOM 620 C C . TRP A 1 84 ? -10.575 10.738 14.765 1.00 74.62 84 TRP A C 1
ATOM 622 O O . TRP A 1 84 ? -9.837 11.676 15.047 1.00 74.62 84 TRP A O 1
ATOM 632 N N . PHE A 1 85 ? -10.559 9.594 15.453 1.00 74.31 85 PHE A N 1
ATOM 633 C CA . PHE A 1 85 ? -9.669 9.349 16.593 1.00 74.31 85 PHE A CA 1
ATOM 634 C C . PHE A 1 85 ? -8.305 8.783 16.169 1.00 74.31 85 PHE A C 1
ATOM 636 O O . PHE A 1 85 ? -7.421 8.590 17.004 1.00 74.31 85 PHE A O 1
ATOM 643 N N . LYS A 1 86 ? -8.094 8.506 14.874 1.00 75.06 86 LYS A N 1
ATOM 644 C CA . LYS A 1 86 ? -6.804 8.024 14.370 1.00 75.06 86 LYS A CA 1
ATOM 645 C C . LYS A 1 86 ? -5.807 9.173 14.274 1.00 75.06 86 LYS A C 1
ATOM 647 O O . LYS A 1 86 ? -6.118 10.244 13.759 1.00 75.06 86 LYS A O 1
ATOM 652 N N . SER A 1 87 ? -4.561 8.895 14.656 1.00 74.38 87 SER A N 1
ATOM 653 C CA . SER A 1 87 ? -3.459 9.866 14.649 1.00 74.38 87 SER A CA 1
ATOM 654 C C . SER A 1 87 ? -3.173 10.494 13.283 1.00 74.38 87 SER A C 1
ATOM 656 O O . SER A 1 87 ? -2.589 11.567 13.228 1.00 74.38 87 SER A O 1
ATOM 658 N N . ILE A 1 88 ? -3.548 9.839 12.180 1.00 71.19 88 ILE A N 1
ATOM 659 C CA . ILE A 1 88 ? -3.388 10.390 10.830 1.00 71.19 88 ILE A CA 1
ATOM 660 C C . ILE A 1 88 ? -4.484 11.405 10.484 1.00 71.19 88 ILE A C 1
ATOM 662 O O . ILE A 1 88 ? -4.204 12.404 9.833 1.00 71.19 88 ILE A O 1
ATOM 666 N N . SER A 1 89 ? -5.708 11.190 10.972 1.00 74.56 89 SER A N 1
ATOM 667 C CA . SER A 1 89 ? -6.850 12.086 10.760 1.00 74.56 89 SER A CA 1
ATOM 668 C C . SER A 1 89 ? -6.819 13.296 11.695 1.00 74.56 89 SER A C 1
ATOM 670 O O . SER A 1 89 ? -7.406 14.323 11.373 1.00 74.56 89 SER A O 1
ATOM 672 N N . SER A 1 90 ? -6.093 13.215 12.815 1.00 71.62 90 SER A N 1
ATOM 673 C CA . SER A 1 90 ? -5.895 14.332 13.749 1.00 71.62 90 SER A CA 1
ATOM 674 C C . SER A 1 90 ? -4.696 15.239 13.414 1.00 71.62 90 SER A C 1
ATOM 676 O O . SER A 1 90 ? -4.394 16.165 14.165 1.00 71.62 90 SER A O 1
ATOM 678 N N . ARG A 1 91 ? -4.010 15.025 12.279 1.00 79.50 91 ARG A N 1
ATOM 679 C CA . ARG A 1 91 ? -2.839 15.814 11.835 1.00 79.50 91 ARG A CA 1
ATOM 680 C C . ARG A 1 91 ? -3.214 16.914 10.831 1.00 79.50 91 ARG A C 1
ATOM 682 O O . ARG A 1 91 ? -2.785 16.884 9.679 1.00 79.50 91 ARG A O 1
ATOM 689 N N . GLY A 1 92 ? -3.977 17.911 11.286 1.00 81.94 92 GLY A N 1
ATOM 690 C CA . GLY A 1 92 ? -4.489 19.006 10.443 1.00 81.94 92 GLY A CA 1
ATOM 691 C C . GLY A 1 92 ? -3.413 19.796 9.681 1.00 81.94 92 GLY A C 1
ATOM 692 O O . GLY A 1 92 ? -3.577 20.056 8.493 1.00 81.94 92 GLY A O 1
ATOM 693 N N . LEU A 1 93 ? -2.276 20.101 10.320 1.00 87.44 93 LEU A N 1
ATOM 694 C CA . LEU A 1 93 ? -1.168 20.822 9.675 1.00 87.44 93 LEU A CA 1
ATOM 695 C C . LEU A 1 93 ? -0.581 20.048 8.483 1.00 87.44 93 LEU A C 1
ATOM 697 O O . LEU A 1 93 ? -0.392 20.607 7.409 1.00 87.44 93 LEU A O 1
ATOM 701 N N . TRP A 1 94 ? -0.316 18.751 8.659 1.00 86.44 94 TRP A N 1
ATOM 702 C CA . TRP A 1 94 ? 0.256 17.914 7.601 1.00 86.44 94 TRP A CA 1
ATOM 703 C C . TRP A 1 94 ? -0.714 17.712 6.439 1.00 86.44 94 TRP A C 1
ATOM 705 O O . TRP A 1 94 ? -0.288 17.711 5.288 1.00 86.44 94 TRP A O 1
ATOM 715 N N . ALA A 1 95 ? -2.011 17.585 6.733 1.00 83.62 95 ALA A N 1
ATOM 716 C CA . ALA A 1 95 ? -3.043 17.522 5.705 1.00 83.62 95 ALA A CA 1
ATOM 717 C C . ALA A 1 95 ? -3.096 18.816 4.874 1.00 83.62 95 ALA A C 1
ATOM 719 O O . ALA A 1 95 ? -3.184 18.747 3.650 1.00 83.62 95 ALA A O 1
ATOM 720 N N . TRP A 1 96 ? -2.977 19.982 5.518 1.00 88.25 96 TRP A N 1
ATOM 721 C CA . TRP A 1 96 ? -2.932 21.277 4.835 1.00 88.25 96 TRP A CA 1
ATOM 722 C C . TRP A 1 96 ? -1.693 21.426 3.938 1.00 88.25 96 TRP A C 1
ATOM 724 O O . TRP A 1 96 ? -1.833 21.781 2.769 1.00 88.25 96 TRP A O 1
ATOM 734 N N . ILE A 1 97 ? -0.501 21.070 4.440 1.00 91.25 97 ILE A N 1
ATOM 735 C CA . ILE A 1 97 ? 0.746 21.081 3.650 1.00 91.25 97 ILE A CA 1
ATOM 736 C C . ILE A 1 97 ? 0.631 20.158 2.427 1.00 91.25 97 ILE A C 1
ATOM 738 O O . ILE A 1 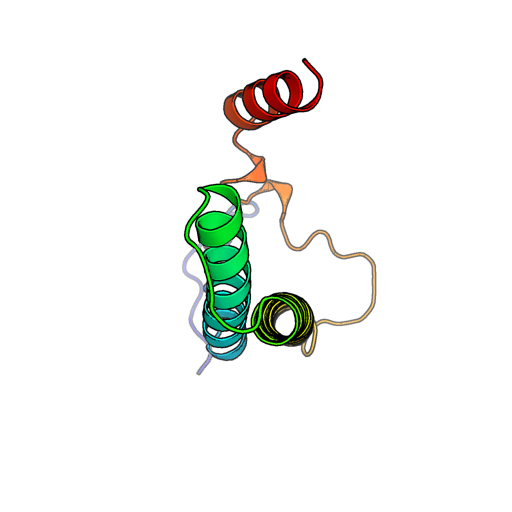97 ? 0.985 20.558 1.318 1.00 91.25 97 ILE A O 1
ATOM 742 N N . ALA A 1 98 ? 0.128 18.933 2.610 1.00 87.19 98 ALA A N 1
ATOM 743 C CA . ALA A 1 98 ? -0.043 17.979 1.515 1.00 87.19 98 ALA A CA 1
ATOM 744 C C . ALA A 1 98 ? -1.044 18.480 0.462 1.00 87.19 98 ALA A C 1
ATOM 746 O O . ALA A 1 98 ? -0.778 18.357 -0.730 1.00 87.19 98 ALA A O 1
ATOM 747 N N . GLY A 1 99 ? -2.158 19.083 0.895 1.00 87.88 99 GLY A N 1
ATOM 748 C CA . GLY A 1 99 ? -3.141 19.692 -0.003 1.00 87.88 99 GLY A CA 1
ATOM 749 C C . GLY A 1 99 ? -2.514 20.772 -0.880 1.00 87.88 99 GLY A C 1
ATOM 750 O O . GLY A 1 99 ? -2.573 20.664 -2.100 1.00 87.88 99 GLY A O 1
ATOM 751 N N . LEU A 1 100 ? -1.822 21.739 -0.267 1.00 93.19 100 LEU A N 1
ATOM 752 C CA . LEU A 1 100 ? -1.084 22.769 -1.005 1.00 93.19 100 LEU A CA 1
ATOM 753 C C . LEU A 1 100 ? -0.040 22.179 -1.960 1.00 93.19 100 LEU A C 1
ATOM 755 O O . LEU A 1 100 ? 0.097 22.671 -3.069 1.00 93.19 100 LEU A O 1
ATOM 759 N N . SER A 1 101 ? 0.673 21.124 -1.557 1.00 92.19 101 SER A N 1
ATOM 760 C CA . SER A 1 101 ? 1.710 20.504 -2.399 1.00 92.19 101 SER A CA 1
ATOM 761 C C . SER A 1 101 ? 1.139 19.800 -3.634 1.00 92.19 101 SER A C 1
ATOM 763 O O . SER A 1 101 ? 1.825 19.700 -4.643 1.00 92.19 101 SER A O 1
ATOM 765 N N . PHE A 1 102 ? -0.088 19.274 -3.552 1.00 86.44 102 PHE A N 1
ATOM 766 C CA . PHE A 1 102 ? -0.728 18.563 -4.663 1.00 86.44 102 PHE A CA 1
ATOM 767 C C . PHE A 1 102 ? -1.565 19.462 -5.572 1.00 86.44 102 PHE A C 1
ATOM 769 O O . PHE A 1 102 ? -1.822 19.076 -6.711 1.00 86.44 102 PHE A O 1
ATOM 776 N N . THR A 1 103 ? -2.022 20.616 -5.082 1.00 90.31 103 THR A N 1
ATOM 777 C CA . THR A 1 103 ? -2.832 21.564 -5.867 1.00 90.31 103 THR A CA 1
ATOM 778 C C . THR A 1 103 ? -2.086 22.839 -6.262 1.00 90.31 103 THR A C 1
ATOM 780 O O . THR A 1 103 ? -2.690 23.692 -6.910 1.00 90.31 103 THR A O 1
ATOM 783 N N . GLY A 1 104 ? -0.845 23.008 -5.799 1.00 67.00 104 GLY A N 1
ATOM 784 C CA . GLY A 1 104 ? 0.019 24.159 -6.072 1.00 67.00 104 GLY A CA 1
ATOM 785 C C . GLY A 1 104 ? 0.806 24.037 -7.366 1.00 67.00 104 GLY A C 1
ATOM 786 O O . GLY A 1 104 ? 1.108 22.893 -7.773 1.00 67.00 104 GLY A O 1
#

pLDDT: mean 85.01, std 14.23, range [37.91, 98.31]

Foldseek 3Di:
DDDDDPDPDPQDDDDPDQDPQLVVLVVLLVVLVVLVVCVVVVDDDPPVVVSPVSSVVSNVSSVVSNVCSVPVPPDDDDDPVSVCSDPVNVCVVVVVVVVVVVVD

Radius of gyration: 18.27 Å; chains: 1; bounding box: 40×39×50 Å

Secondary structure (DSSP, 8-state):
---------SS-----PPPHHHHHHHHHHHHHHHHHHHHHTT---SSHHHHHHHHHHHHHHHHHHHHHHHHTTSPSS---TTGGGST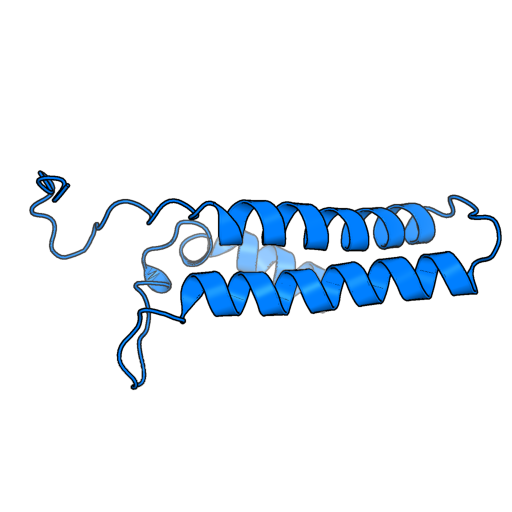TTT-HHHHHHHHHHHH-

Sequence (104 aa):
MSSIQRDMSLTGQPPKSLNTTQKIATILGLTGLAILLLAGFNIDFPNKVVWLTFALTALTTGIILFAKGAYSGQLEGIKNNGVWFKSISSRGLWAWIAGLSFTG